Protein AF-A0A4Q0S2A9-F1 (afdb_monomer_lite)

pLDDT: mean 92.29, std 6.64, range [46.97, 97.06]

Sequence (165 aa):
MLNERKAEAQSSLDKARAAQQRFFLESDVRNDDAITTLENAVDAATLRLSSLSDACAALAAQIVDAEQKLGTETEREEREAAAEEIMAMADALQEGLESVLRGLRSLVETLVPIEDLSLETFNFGNFLRKTAREIELAGGITPSLLRGLAGAVERGEAKIPRRPA

Structure (mmCIF, N/CA/C/O backbone):
data_AF-A0A4Q0S2A9-F1
#
_entry.id   AF-A0A4Q0S2A9-F1
#
loop_
_atom_site.group_PDB
_atom_site.id
_atom_site.type_symbol
_atom_site.label_atom_id
_atom_site.label_alt_id
_atom_site.label_comp_id
_atom_site.label_asym_id
_atom_site.label_entity_id
_atom_site.label_seq_id
_atom_site.pdbx_PDB_ins_code
_atom_site.Cartn_x
_atom_site.Cartn_y
_atom_site.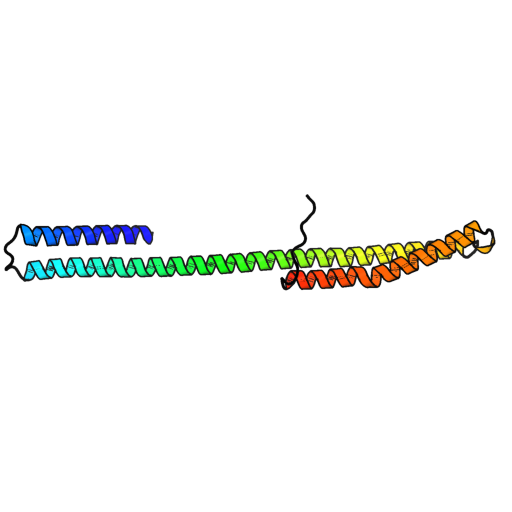Cartn_z
_atom_site.occupancy
_atom_site.B_iso_or_equiv
_atom_site.auth_seq_id
_atom_site.auth_comp_id
_atom_site.auth_asym_id
_atom_site.auth_atom_id
_atom_site.pdbx_PDB_model_num
ATOM 1 N N . MET A 1 1 ? 23.903 10.690 -23.156 1.00 76.44 1 MET A N 1
ATOM 2 C CA . MET A 1 1 ? 25.006 9.785 -23.567 1.00 76.44 1 MET A CA 1
ATOM 3 C C . MET A 1 1 ? 24.617 8.701 -24.581 1.00 76.44 1 MET A C 1
ATOM 5 O O . MET A 1 1 ? 25.119 8.768 -25.693 1.00 76.44 1 MET A O 1
ATOM 9 N N . LEU A 1 2 ? 23.772 7.695 -24.288 1.00 86.56 2 LEU A N 1
ATOM 10 C CA . LEU A 1 2 ? 23.508 6.607 -25.264 1.00 86.56 2 LEU A CA 1
ATOM 11 C C . LEU A 1 2 ? 22.703 7.077 -26.498 1.00 86.56 2 LEU A C 1
ATOM 13 O O . LEU A 1 2 ? 23.078 6.783 -27.629 1.00 86.56 2 LEU A O 1
ATOM 17 N N . ASN A 1 3 ? 21.661 7.891 -26.287 1.00 86.25 3 ASN A N 1
ATOM 18 C CA . ASN A 1 3 ? 20.879 8.502 -27.374 1.00 86.25 3 ASN A CA 1
ATOM 19 C C . ASN A 1 3 ? 21.699 9.492 -28.218 1.00 86.25 3 ASN A C 1
ATOM 21 O O . ASN A 1 3 ? 21.536 9.541 -29.432 1.00 86.25 3 ASN A O 1
ATOM 25 N N . GLU A 1 4 ? 22.617 10.234 -27.593 1.00 89.25 4 GLU A N 1
ATOM 26 C CA . GLU A 1 4 ? 23.567 11.108 -28.301 1.00 89.25 4 GLU A CA 1
ATOM 27 C C . GLU A 1 4 ? 24.485 10.277 -29.204 1.00 89.25 4 GLU A C 1
ATOM 29 O O . GLU A 1 4 ? 24.602 10.564 -30.390 1.00 89.25 4 GLU A O 1
ATOM 34 N N . ARG A 1 5 ? 25.035 9.165 -28.695 1.00 88.88 5 ARG A N 1
ATOM 35 C CA . ARG A 1 5 ? 25.845 8.230 -29.493 1.00 88.88 5 ARG A CA 1
ATOM 36 C C . ARG A 1 5 ? 25.064 7.592 -30.641 1.00 88.88 5 ARG A C 1
ATOM 38 O O . ARG A 1 5 ? 25.634 7.365 -31.706 1.00 88.88 5 ARG A O 1
ATOM 45 N N . LYS A 1 6 ? 23.773 7.299 -30.451 1.00 90.06 6 LYS A N 1
ATOM 46 C CA . LYS A 1 6 ? 22.886 6.823 -31.524 1.00 90.06 6 LYS A CA 1
ATOM 47 C C . LYS A 1 6 ? 22.685 7.898 -32.598 1.00 90.06 6 LYS A C 1
ATOM 49 O O . LYS A 1 6 ? 22.774 7.587 -33.782 1.00 90.06 6 LYS A O 1
ATOM 54 N N . ALA A 1 7 ? 22.469 9.152 -32.200 1.00 90.88 7 ALA A N 1
ATOM 55 C CA . ALA A 1 7 ? 22.347 10.276 -33.129 1.00 90.88 7 ALA A CA 1
ATOM 56 C C . ALA A 1 7 ? 23.651 10.522 -33.912 1.00 90.88 7 ALA A C 1
ATOM 58 O O . ALA A 1 7 ? 23.622 10.733 -35.123 1.00 90.88 7 ALA A O 1
ATOM 59 N N . GLU A 1 8 ? 24.804 10.410 -33.249 1.00 91.56 8 GLU A N 1
ATOM 60 C CA . GLU A 1 8 ? 26.118 10.459 -33.898 1.00 91.56 8 GLU A CA 1
ATOM 61 C C . GLU A 1 8 ? 26.306 9.310 -34.899 1.00 91.56 8 GLU A C 1
ATOM 63 O O . GLU A 1 8 ? 26.758 9.545 -36.017 1.00 91.56 8 GLU A O 1
ATOM 68 N N . ALA A 1 9 ? 25.916 8.081 -34.542 1.00 90.56 9 ALA A N 1
ATOM 69 C CA . ALA A 1 9 ? 25.998 6.929 -35.442 1.00 90.56 9 ALA A CA 1
ATOM 70 C C . ALA A 1 9 ? 25.086 7.074 -36.671 1.00 90.56 9 ALA A C 1
ATOM 72 O O . ALA A 1 9 ? 25.499 6.717 -37.774 1.00 90.56 9 ALA A O 1
ATOM 73 N N . GLN A 1 10 ? 23.892 7.653 -36.505 1.00 92.75 10 GLN A N 1
ATOM 74 C CA . GLN A 1 10 ? 23.011 7.998 -37.624 1.00 92.75 10 GLN A CA 1
ATOM 75 C C . GLN A 1 10 ? 23.685 9.018 -38.550 1.00 92.75 10 GLN A C 1
ATOM 77 O O . GLN A 1 10 ? 23.773 8.791 -39.753 1.00 92.75 10 GLN A O 1
ATOM 82 N N . SER A 1 11 ? 24.255 10.086 -37.982 1.00 93.25 11 SER A N 1
ATOM 83 C CA . SER A 1 11 ? 25.005 11.094 -38.743 1.00 93.25 11 SER A CA 1
ATOM 84 C C . SER A 1 11 ? 26.190 10.485 -39.509 1.00 93.25 11 SER A C 1
ATOM 86 O O . SER A 1 11 ? 26.453 10.858 -40.653 1.00 93.25 11 SER A O 1
ATOM 88 N N . SER A 1 12 ? 26.907 9.529 -38.910 1.00 92.00 12 SER A N 1
ATOM 89 C CA . SER A 1 12 ? 27.990 8.792 -39.573 1.00 92.00 12 SER A CA 1
ATOM 90 C C . SER A 1 12 ? 27.497 7.917 -40.728 1.00 92.00 12 SER A C 1
ATOM 92 O O . SER A 1 12 ? 28.145 7.896 -41.774 1.00 92.00 12 SER A O 1
ATOM 94 N N . LEU A 1 13 ? 26.358 7.234 -40.574 1.00 93.38 13 LEU A N 1
ATOM 95 C CA . LEU A 1 13 ? 25.753 6.439 -41.645 1.00 93.38 13 LEU A CA 1
ATOM 96 C C . LEU A 1 13 ? 25.294 7.320 -42.812 1.00 93.38 13 LEU A C 1
ATOM 98 O O . LEU A 1 13 ? 25.560 6.992 -43.968 1.00 93.38 13 LEU A O 1
ATOM 102 N N . ASP A 1 14 ? 24.666 8.459 -42.519 1.00 94.88 14 ASP A N 1
ATOM 103 C CA . ASP A 1 14 ? 24.211 9.407 -43.540 1.00 94.88 14 ASP A CA 1
ATOM 104 C C . ASP A 1 14 ? 25.395 9.952 -44.353 1.00 94.88 14 ASP A C 1
ATOM 106 O O . ASP A 1 14 ? 25.337 10.015 -45.582 1.00 94.88 14 ASP A O 1
ATOM 110 N N . LYS A 1 15 ? 26.515 10.263 -43.685 1.00 93.56 15 LYS A N 1
ATOM 111 C CA . LYS A 1 15 ? 27.765 10.676 -44.346 1.00 93.56 15 LYS A CA 1
ATOM 112 C C . LYS A 1 15 ? 28.365 9.567 -45.212 1.00 93.56 15 LYS A C 1
ATOM 114 O O . LYS A 1 15 ? 28.787 9.853 -46.331 1.00 93.56 15 LYS A O 1
ATOM 119 N N . ALA A 1 16 ? 28.397 8.325 -44.725 1.00 91.50 16 ALA A N 1
ATOM 120 C CA . ALA A 1 16 ? 28.917 7.184 -45.484 1.00 91.50 16 ALA A CA 1
ATOM 121 C C . ALA A 1 16 ? 28.085 6.925 -46.752 1.00 91.50 16 ALA A C 1
ATOM 123 O O . ALA A 1 16 ? 28.641 6.765 -47.838 1.00 91.50 16 ALA A O 1
ATOM 124 N N . ARG A 1 17 ? 26.751 6.989 -46.641 1.00 92.31 17 ARG A N 1
ATOM 125 C CA . ARG A 1 17 ? 25.830 6.868 -47.782 1.00 92.31 17 ARG A CA 1
ATOM 126 C C . ARG A 1 17 ? 25.987 8.009 -48.782 1.00 92.31 17 ARG A C 1
ATOM 128 O O . ARG A 1 17 ? 26.031 7.755 -49.981 1.00 92.31 17 ARG A O 1
ATOM 135 N N . ALA A 1 18 ? 26.115 9.249 -48.310 1.00 92.50 18 ALA A N 1
ATOM 136 C CA . ALA A 1 18 ? 26.342 10.398 -49.184 1.00 92.50 18 ALA A CA 1
ATOM 137 C C . ALA A 1 18 ? 27.675 10.285 -49.949 1.00 92.50 18 ALA A C 1
ATOM 139 O O . ALA A 1 18 ? 27.723 10.571 -51.144 1.00 92.50 18 ALA A O 1
ATOM 140 N N . ALA A 1 19 ? 28.744 9.824 -49.289 1.00 89.88 19 ALA A N 1
ATOM 141 C CA . ALA A 1 19 ? 30.037 9.579 -49.930 1.00 89.88 19 ALA A CA 1
ATOM 142 C C . ALA A 1 19 ? 29.952 8.470 -50.992 1.00 89.88 19 ALA A C 1
ATOM 144 O O . ALA A 1 19 ? 30.469 8.637 -52.095 1.00 89.88 19 ALA A O 1
ATOM 145 N N . GLN A 1 20 ? 29.243 7.379 -50.688 1.00 89.19 20 GLN A N 1
ATOM 146 C CA . GLN A 1 20 ? 29.011 6.279 -51.622 1.00 89.19 20 GLN A CA 1
ATOM 147 C C . GLN A 1 20 ? 28.204 6.724 -52.854 1.00 89.19 20 GLN A C 1
ATOM 149 O O . GLN A 1 20 ? 28.606 6.465 -53.986 1.00 89.19 20 GLN A O 1
ATOM 154 N N . GLN A 1 21 ? 27.099 7.449 -52.656 1.00 89.88 21 GLN A N 1
ATOM 155 C CA . GLN A 1 21 ? 26.279 7.986 -53.749 1.00 89.88 21 GLN A CA 1
ATOM 156 C C . GLN A 1 21 ? 27.074 8.931 -54.647 1.00 89.88 21 GLN A C 1
ATOM 158 O O . GLN A 1 21 ? 26.999 8.839 -55.870 1.00 89.88 21 GLN A O 1
ATOM 163 N N . ARG A 1 22 ? 27.862 9.821 -54.040 1.00 89.62 22 ARG A N 1
ATOM 164 C CA . ARG A 1 22 ? 28.712 10.753 -54.776 1.00 89.62 22 ARG A CA 1
ATOM 165 C C . ARG A 1 22 ? 29.749 10.021 -55.626 1.00 89.62 22 ARG A C 1
ATOM 167 O O . ARG A 1 22 ? 29.929 10.372 -56.787 1.00 89.62 22 ARG A O 1
ATOM 174 N N . PHE A 1 23 ? 30.379 8.978 -55.084 1.00 87.94 23 PHE A N 1
ATOM 175 C CA . PHE A 1 23 ? 31.329 8.151 -55.826 1.00 87.94 23 PHE A CA 1
ATOM 176 C C . PHE A 1 23 ? 30.683 7.501 -57.060 1.00 87.94 23 PHE A C 1
ATOM 178 O O . PHE A 1 23 ? 31.229 7.612 -58.154 1.00 87.94 23 PHE A O 1
ATOM 185 N N . PHE A 1 24 ? 29.486 6.921 -56.921 1.00 84.75 24 PHE A N 1
ATOM 186 C CA . PHE A 1 24 ? 28.765 6.314 -58.046 1.00 84.75 24 PHE A CA 1
ATOM 187 C C . PHE A 1 24 ? 28.299 7.312 -59.121 1.00 84.75 24 PHE A C 1
ATOM 189 O O . PHE A 1 24 ? 28.086 6.910 -60.262 1.00 84.75 24 PHE A O 1
ATOM 196 N N . LEU A 1 25 ? 28.131 8.594 -58.779 1.00 86.38 25 LEU A N 1
ATOM 197 C CA . LEU A 1 25 ? 27.734 9.646 -59.725 1.00 86.38 25 LEU A CA 1
ATOM 198 C C . LEU A 1 25 ? 28.926 10.322 -60.421 1.00 86.38 25 LEU A C 1
ATOM 200 O O . LEU A 1 25 ? 28.786 10.773 -61.555 1.00 86.38 25 LEU A O 1
ATOM 204 N N . GLU A 1 26 ? 30.070 10.436 -59.741 1.00 84.50 26 GLU A N 1
ATOM 205 C CA . GLU A 1 26 ? 31.196 11.281 -60.173 1.00 84.50 26 GLU A CA 1
ATOM 206 C C . GLU A 1 26 ? 32.440 10.492 -60.636 1.00 84.50 26 GLU A C 1
ATOM 208 O O . GLU A 1 26 ? 33.335 11.094 -61.228 1.00 84.50 26 GLU A O 1
ATOM 213 N N . SER A 1 27 ? 32.540 9.181 -60.370 1.00 77.88 27 SER A N 1
ATOM 214 C CA . SER A 1 27 ? 33.776 8.389 -60.566 1.00 77.88 27 SER A CA 1
ATOM 215 C C . SER A 1 27 ? 33.637 7.225 -61.560 1.00 77.88 27 SER A C 1
ATOM 217 O O . SER A 1 27 ? 32.536 6.813 -61.918 1.00 77.88 27 SER A O 1
ATOM 219 N N . ASP A 1 28 ? 34.777 6.674 -62.005 1.00 72.62 28 ASP A N 1
ATOM 220 C CA . ASP A 1 28 ? 34.815 5.461 -62.833 1.00 72.62 28 ASP A CA 1
ATOM 221 C C . ASP A 1 28 ? 34.373 4.244 -62.006 1.00 72.62 28 ASP A C 1
ATOM 223 O O . ASP A 1 28 ? 35.048 3.819 -61.065 1.00 72.62 28 ASP A O 1
ATOM 227 N N . VAL A 1 29 ? 33.227 3.680 -62.382 1.00 68.88 29 VAL A N 1
ATOM 228 C CA . VAL A 1 29 ? 32.534 2.575 -61.699 1.00 68.88 29 VAL A CA 1
ATOM 229 C C . VAL A 1 29 ? 33.307 1.247 -61.763 1.00 68.88 29 VAL A C 1
ATOM 231 O O . VAL A 1 29 ? 32.833 0.235 -61.265 1.00 68.88 29 VAL A O 1
ATOM 234 N N . ARG A 1 30 ? 34.487 1.226 -62.393 1.00 75.38 30 ARG A N 1
ATOM 235 C CA . ARG A 1 30 ? 35.366 0.051 -62.513 1.00 75.38 30 ARG A CA 1
ATOM 236 C C . ARG A 1 30 ? 36.436 -0.043 -61.419 1.00 75.38 30 ARG A C 1
ATOM 238 O O . ARG A 1 30 ? 37.291 -0.921 -61.489 1.00 75.38 30 ARG A O 1
ATOM 245 N N . ASN A 1 31 ? 36.446 0.876 -60.451 1.00 82.75 31 ASN A N 1
ATOM 246 C CA . ASN A 1 31 ? 37.379 0.836 -59.324 1.00 82.75 31 ASN A CA 1
ATOM 247 C C . ASN A 1 31 ? 36.794 0.032 -58.149 1.00 82.75 31 ASN A C 1
ATOM 249 O O . ASN A 1 31 ? 36.260 0.598 -57.192 1.00 82.75 31 ASN A O 1
ATOM 253 N N . ASP A 1 32 ? 36.916 -1.292 -58.244 1.00 84.00 32 ASP A N 1
ATOM 254 C CA . ASP A 1 32 ? 36.360 -2.254 -57.284 1.00 84.00 32 ASP A CA 1
ATOM 255 C C . ASP A 1 32 ? 36.899 -2.066 -55.850 1.00 84.00 32 ASP A C 1
ATOM 257 O O . ASP A 1 32 ? 36.159 -2.248 -54.879 1.00 84.00 32 ASP A O 1
ATOM 261 N N . ASP A 1 33 ? 38.150 -1.620 -55.688 1.00 87.75 33 ASP A N 1
ATOM 262 C CA . ASP A 1 33 ? 38.754 -1.361 -54.370 1.00 87.75 33 ASP A CA 1
ATOM 263 C C . ASP A 1 33 ? 38.076 -0.181 -53.651 1.00 87.75 33 ASP A C 1
ATOM 265 O O . ASP A 1 33 ? 37.812 -0.221 -52.440 1.00 87.75 33 ASP A O 1
ATOM 269 N N . ALA A 1 34 ? 37.759 0.882 -54.397 1.00 85.56 34 ALA A N 1
ATOM 270 C CA . ALA A 1 34 ? 37.064 2.051 -53.863 1.00 85.56 34 ALA A CA 1
ATOM 271 C C . ALA A 1 34 ? 35.598 1.734 -53.527 1.00 85.56 34 ALA A C 1
ATOM 273 O O . ALA A 1 34 ? 35.102 2.184 -52.490 1.00 85.56 34 ALA A O 1
ATOM 274 N N . ILE A 1 35 ? 34.937 0.912 -54.351 1.00 86.56 35 ILE A N 1
ATOM 275 C CA . ILE A 1 35 ? 33.579 0.409 -54.092 1.00 86.56 35 ILE A CA 1
ATOM 276 C C . ILE A 1 35 ? 33.562 -0.396 -52.790 1.00 86.56 35 ILE A C 1
ATOM 278 O O . ILE A 1 35 ? 32.828 -0.047 -51.866 1.00 86.56 35 ILE A O 1
ATOM 282 N N . THR A 1 36 ? 34.455 -1.381 -52.669 1.00 90.75 36 THR A N 1
ATOM 283 C CA . THR A 1 36 ? 34.576 -2.240 -51.481 1.00 90.75 36 THR A CA 1
ATOM 284 C C . THR A 1 36 ? 34.834 -1.422 -50.210 1.00 90.75 36 THR A C 1
ATOM 286 O O . THR A 1 36 ? 34.265 -1.685 -49.151 1.00 90.75 36 THR A O 1
ATOM 289 N N . THR A 1 37 ? 35.674 -0.385 -50.289 1.00 90.81 37 THR A N 1
ATOM 290 C CA . THR A 1 37 ? 35.957 0.501 -49.146 1.00 90.81 37 THR A CA 1
ATOM 291 C C . THR A 1 37 ? 34.716 1.277 -48.693 1.00 90.81 37 THR A C 1
ATOM 293 O O . THR A 1 37 ? 34.466 1.395 -47.490 1.00 90.81 37 THR A O 1
ATOM 296 N N . LEU A 1 38 ? 33.927 1.801 -49.634 1.00 89.69 38 LEU A N 1
ATOM 297 C CA . LEU A 1 38 ? 32.706 2.551 -49.332 1.00 89.69 38 LEU A CA 1
ATOM 298 C C . LEU A 1 38 ? 31.599 1.642 -48.787 1.00 89.69 38 LEU A C 1
ATOM 300 O O . LEU A 1 38 ? 30.921 2.025 -47.834 1.00 89.69 38 LEU A O 1
ATOM 304 N N . GLU A 1 39 ? 31.455 0.437 -49.338 1.00 91.31 39 GLU A N 1
ATOM 305 C CA . GLU A 1 39 ? 30.529 -0.587 -48.838 1.00 91.31 39 GLU A CA 1
ATOM 306 C C . GLU A 1 39 ? 30.866 -0.979 -47.396 1.00 91.31 39 GLU A C 1
ATOM 308 O O . GLU A 1 39 ? 30.017 -0.849 -46.515 1.00 91.31 39 GLU A O 1
ATOM 313 N N . ASN A 1 40 ? 32.133 -1.295 -47.109 1.00 93.00 40 ASN A N 1
ATOM 314 C CA . ASN A 1 40 ? 32.589 -1.596 -45.749 1.00 93.00 40 ASN A CA 1
ATOM 315 C C . ASN A 1 40 ? 32.323 -0.444 -44.762 1.00 93.00 40 ASN A C 1
ATOM 317 O O . ASN A 1 40 ? 31.988 -0.681 -43.599 1.00 93.00 40 ASN A O 1
ATOM 321 N N . ALA A 1 41 ? 32.466 0.813 -45.197 1.00 91.31 41 ALA A N 1
ATOM 322 C CA . ALA A 1 41 ? 32.179 1.977 -44.358 1.00 91.31 41 ALA A CA 1
ATOM 323 C C . ALA A 1 41 ? 30.678 2.113 -44.043 1.00 91.31 41 ALA A C 1
ATOM 325 O O . ALA A 1 41 ? 30.312 2.424 -42.904 1.00 91.31 41 ALA A O 1
ATOM 326 N N . VAL A 1 42 ? 29.809 1.863 -45.029 1.00 93.81 42 VAL A N 1
ATOM 327 C CA . VAL A 1 42 ? 28.351 1.840 -44.843 1.00 93.81 42 VAL A CA 1
ATOM 328 C C . VAL A 1 42 ? 27.941 0.682 -43.934 1.00 93.81 42 VAL A C 1
ATOM 330 O O . VAL A 1 42 ? 27.141 0.894 -43.020 1.00 93.81 42 VAL A O 1
ATOM 333 N N . ASP A 1 43 ? 28.518 -0.504 -44.112 1.00 95.25 43 ASP A N 1
ATOM 334 C CA . ASP A 1 43 ? 28.227 -1.684 -43.295 1.00 95.25 43 ASP A CA 1
ATOM 335 C C . ASP A 1 43 ? 28.661 -1.486 -41.841 1.00 95.25 43 ASP A C 1
ATOM 337 O O . ASP A 1 43 ? 27.879 -1.716 -40.915 1.00 95.25 43 ASP A O 1
ATOM 341 N N . ALA A 1 44 ? 29.868 -0.959 -41.617 1.00 93.31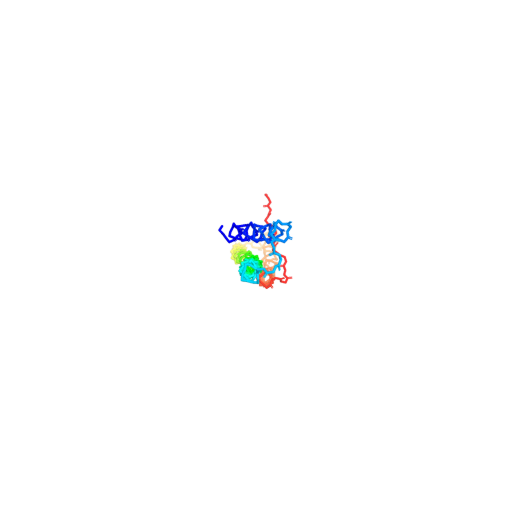 44 ALA A N 1
ATOM 342 C CA . ALA A 1 44 ? 30.359 -0.642 -40.279 1.00 93.31 44 ALA A CA 1
ATOM 343 C C . ALA A 1 44 ? 29.484 0.414 -39.577 1.00 93.31 44 ALA A C 1
ATOM 345 O O . ALA A 1 44 ? 29.164 0.274 -38.391 1.00 93.31 44 ALA A O 1
ATOM 346 N N . ALA A 1 45 ? 29.061 1.462 -40.296 1.00 92.12 45 ALA A N 1
ATOM 347 C CA . ALA A 1 45 ? 28.164 2.482 -39.755 1.00 92.12 45 ALA A CA 1
ATOM 348 C C . ALA A 1 45 ? 26.758 1.923 -39.469 1.00 92.12 45 ALA A C 1
ATOM 350 O O . ALA A 1 45 ? 26.169 2.243 -38.434 1.00 92.12 45 ALA A O 1
ATOM 351 N N . THR A 1 46 ? 26.250 1.043 -40.336 1.00 95.12 46 THR A N 1
ATOM 352 C CA . THR A 1 46 ? 24.956 0.363 -40.171 1.00 95.12 46 THR A CA 1
ATOM 353 C C . THR A 1 46 ? 24.968 -0.543 -38.944 1.00 95.12 46 THR A C 1
ATOM 355 O O . THR A 1 46 ? 24.081 -0.441 -38.096 1.00 95.12 46 THR A O 1
ATOM 358 N N . LEU A 1 47 ? 26.002 -1.372 -38.788 1.00 95.00 47 LEU A N 1
ATOM 359 C CA . LEU A 1 47 ? 26.165 -2.256 -37.634 1.00 95.00 47 LEU A CA 1
ATOM 360 C C . LEU A 1 47 ? 26.261 -1.464 -36.322 1.00 95.00 47 LEU A C 1
ATOM 362 O O . LEU A 1 47 ? 25.632 -1.811 -35.317 1.00 95.00 47 LEU A O 1
ATOM 366 N N . ARG A 1 48 ? 27.015 -0.360 -36.326 1.00 92.94 48 ARG A N 1
ATOM 367 C CA . ARG A 1 48 ? 27.128 0.534 -35.167 1.00 92.94 48 ARG A CA 1
ATOM 368 C C . ARG A 1 48 ? 25.791 1.182 -34.803 1.00 92.94 48 ARG A C 1
ATOM 370 O O . ARG A 1 48 ? 25.456 1.255 -33.624 1.00 92.94 48 ARG A O 1
ATOM 377 N N . LEU A 1 49 ? 25.022 1.647 -35.785 1.00 93.94 49 LEU A N 1
ATOM 378 C CA . LEU A 1 49 ? 23.698 2.217 -35.535 1.00 93.94 49 LEU A CA 1
ATOM 379 C C . LEU A 1 49 ? 22.708 1.159 -35.023 1.00 93.94 49 LEU A C 1
ATOM 381 O O . LEU A 1 49 ? 21.943 1.451 -34.102 1.00 93.94 49 LEU A O 1
ATOM 385 N N . SER A 1 50 ? 22.733 -0.051 -35.591 1.00 94.94 50 SER A N 1
ATOM 386 C CA . SER A 1 50 ? 21.883 -1.170 -35.165 1.00 94.94 50 SER A CA 1
ATOM 387 C C . SER A 1 50 ? 22.165 -1.538 -33.714 1.00 94.94 50 SER A C 1
ATOM 389 O O . SER A 1 50 ? 21.274 -1.447 -32.879 1.00 94.94 50 SER A O 1
ATOM 391 N N . SER A 1 51 ? 23.426 -1.826 -33.380 1.00 94.31 51 SER A N 1
ATOM 392 C CA . SER A 1 51 ? 23.825 -2.193 -32.014 1.00 94.31 51 SER A CA 1
ATOM 393 C C . SER A 1 51 ? 23.478 -1.123 -30.972 1.00 94.31 51 SER A C 1
ATOM 395 O O . SER A 1 51 ? 23.010 -1.447 -29.881 1.00 94.31 51 SER A O 1
ATOM 397 N N . LEU A 1 52 ? 23.649 0.164 -31.297 1.00 95.06 52 LEU A N 1
ATOM 398 C CA . LEU A 1 52 ? 23.233 1.255 -30.410 1.00 95.06 52 LEU A CA 1
ATOM 399 C C . LEU A 1 52 ? 21.710 1.367 -30.297 1.00 95.06 52 LEU A C 1
ATOM 401 O O . LEU A 1 52 ? 21.202 1.702 -29.229 1.00 95.06 52 LEU A O 1
ATOM 405 N N . SER A 1 53 ? 20.976 1.084 -31.372 1.00 93.44 53 SER A N 1
ATOM 406 C CA . SER A 1 53 ? 19.512 1.060 -31.347 1.00 93.44 53 SER A CA 1
ATOM 407 C C . SER A 1 53 ? 18.983 -0.073 -30.474 1.00 93.44 53 SER A C 1
ATOM 409 O O . SER A 1 53 ? 18.092 0.180 -29.664 1.00 93.44 53 SER A O 1
ATOM 411 N N . ASP A 1 54 ? 19.577 -1.260 -30.570 1.00 94.75 54 ASP A N 1
ATOM 412 C CA . ASP A 1 54 ? 19.243 -2.416 -29.736 1.00 94.75 54 ASP A CA 1
ATOM 413 C C . ASP A 1 54 ? 19.549 -2.131 -28.261 1.00 94.75 54 ASP A C 1
ATOM 415 O O . ASP A 1 54 ? 18.717 -2.374 -27.388 1.00 94.75 54 ASP A O 1
ATOM 419 N N . ALA A 1 55 ? 20.703 -1.518 -27.973 1.00 94.44 55 ALA A N 1
ATOM 420 C CA . ALA A 1 55 ? 21.067 -1.105 -26.620 1.00 94.44 55 ALA A CA 1
ATOM 421 C C . ALA A 1 55 ? 20.095 -0.055 -26.045 1.00 94.44 55 ALA A C 1
ATOM 423 O O . ALA A 1 55 ? 19.696 -0.157 -24.885 1.00 94.44 55 ALA A O 1
ATOM 424 N N . CYS A 1 56 ? 19.677 0.933 -26.846 1.00 94.12 56 CYS A N 1
ATOM 425 C CA . CYS A 1 56 ? 18.651 1.902 -26.447 1.00 94.12 56 CYS A CA 1
ATOM 426 C C . CYS A 1 56 ? 17.308 1.219 -26.148 1.00 94.12 56 CYS A C 1
ATOM 428 O O . CYS A 1 56 ? 16.660 1.572 -25.165 1.00 94.12 56 CYS A O 1
ATOM 430 N N . ALA A 1 57 ? 16.890 0.254 -26.973 1.00 94.38 57 ALA A N 1
ATOM 431 C CA . ALA A 1 57 ? 15.641 -0.478 -26.772 1.00 94.38 57 ALA A CA 1
ATOM 432 C C . ALA A 1 57 ? 15.683 -1.339 -25.500 1.00 94.38 57 ALA A C 1
ATOM 434 O O . ALA A 1 57 ? 14.743 -1.311 -24.707 1.00 94.38 57 ALA A O 1
ATOM 435 N N . ALA A 1 58 ? 16.795 -2.041 -25.263 1.00 95.12 58 ALA A N 1
ATOM 436 C CA . ALA A 1 58 ? 17.002 -2.820 -24.047 1.00 95.12 58 ALA A CA 1
ATOM 437 C C . ALA A 1 58 ? 16.978 -1.936 -22.790 1.00 95.12 58 ALA A C 1
ATOM 439 O O . ALA A 1 58 ? 16.333 -2.290 -21.804 1.00 95.12 58 ALA A O 1
ATOM 440 N N . LEU A 1 59 ? 17.623 -0.764 -22.833 1.00 95.19 59 LEU A N 1
ATOM 441 C CA . LEU A 1 59 ? 17.601 0.183 -21.718 1.00 95.19 59 LEU A CA 1
ATOM 442 C C . LEU A 1 59 ? 16.191 0.730 -21.462 1.00 95.19 59 LEU A C 1
ATOM 444 O O . LEU A 1 59 ? 15.773 0.807 -20.314 1.00 95.19 59 LEU A O 1
ATOM 448 N N . ALA A 1 60 ? 15.445 1.079 -22.513 1.00 94.31 60 ALA A N 1
ATOM 449 C CA . ALA A 1 60 ? 14.065 1.536 -22.368 1.00 94.31 60 ALA A CA 1
ATOM 450 C C . ALA A 1 60 ? 13.177 0.461 -21.720 1.00 94.31 60 ALA A C 1
ATOM 452 O O . ALA A 1 60 ? 12.401 0.771 -20.822 1.00 94.31 60 ALA A O 1
ATOM 453 N N . ALA A 1 61 ? 13.338 -0.807 -22.113 1.00 94.62 61 ALA A N 1
ATOM 454 C CA . ALA A 1 61 ? 12.626 -1.920 -21.489 1.00 94.62 61 ALA A CA 1
ATOM 455 C C . ALA A 1 61 ? 12.993 -2.090 -20.003 1.00 94.62 61 ALA A C 1
ATOM 457 O O . ALA A 1 61 ? 12.111 -2.302 -19.177 1.00 94.62 61 ALA A O 1
ATOM 458 N N . GLN A 1 62 ? 14.276 -1.948 -19.651 1.00 95.81 62 GLN A N 1
ATOM 459 C CA . GLN A 1 62 ? 14.727 -1.987 -18.254 1.00 95.81 62 GLN A CA 1
ATOM 460 C C . GLN A 1 62 ? 14.168 -0.828 -17.424 1.00 95.81 62 GLN A C 1
ATOM 462 O O . GLN A 1 62 ? 13.828 -1.034 -16.263 1.00 95.81 62 GLN A O 1
ATOM 467 N N . ILE A 1 63 ? 14.061 0.372 -18.003 1.00 95.81 63 ILE A N 1
ATOM 468 C CA . ILE A 1 63 ? 13.457 1.529 -17.331 1.00 95.81 63 ILE A CA 1
ATOM 469 C C . ILE A 1 63 ? 11.986 1.247 -17.031 1.00 95.81 63 ILE A C 1
ATOM 471 O O . ILE A 1 63 ? 11.578 1.398 -15.888 1.00 95.81 63 ILE A O 1
ATOM 475 N N . VAL A 1 64 ? 11.218 0.767 -18.013 1.00 95.94 64 VAL A N 1
ATOM 476 C CA . VAL A 1 64 ? 9.795 0.443 -17.818 1.00 95.94 64 VAL A CA 1
ATOM 477 C C . VAL A 1 64 ? 9.605 -0.635 -16.745 1.00 95.94 64 VAL A C 1
ATOM 479 O O . VAL A 1 64 ? 8.749 -0.492 -15.877 1.00 95.94 64 VAL A O 1
ATOM 482 N N . ASP A 1 65 ? 10.422 -1.692 -16.758 1.00 95.94 65 ASP A N 1
ATOM 483 C CA . ASP A 1 65 ? 10.389 -2.736 -15.724 1.00 95.94 65 ASP A CA 1
ATOM 484 C C . ASP A 1 65 ? 10.739 -2.179 -14.331 1.00 95.94 65 ASP A C 1
ATOM 486 O O . ASP A 1 65 ? 10.076 -2.498 -13.344 1.00 95.94 65 ASP A O 1
ATOM 490 N N . ALA A 1 66 ? 11.746 -1.306 -14.240 1.00 94.50 66 ALA A N 1
ATOM 491 C CA . ALA A 1 66 ? 12.122 -0.659 -12.987 1.00 94.50 66 ALA A CA 1
ATOM 492 C C . ALA A 1 66 ? 11.024 0.282 -12.466 1.00 94.50 66 ALA A C 1
ATOM 494 O O . ALA A 1 66 ? 10.713 0.247 -11.279 1.00 94.50 66 ALA A O 1
ATOM 495 N N . GLU A 1 67 ? 10.407 1.081 -13.336 1.00 95.31 67 GLU A N 1
ATOM 496 C CA . GLU A 1 67 ? 9.281 1.957 -12.995 1.00 95.31 67 GLU A CA 1
ATOM 497 C C . GLU A 1 67 ? 8.074 1.149 -12.506 1.00 95.31 67 GLU A C 1
ATOM 499 O O . GLU A 1 67 ? 7.458 1.505 -11.502 1.00 95.31 67 GLU A O 1
ATOM 504 N N . GLN A 1 68 ? 7.773 0.018 -13.149 1.00 94.56 68 GLN A N 1
ATOM 505 C CA . GLN A 1 68 ? 6.694 -0.871 -12.722 1.00 94.56 68 GLN A CA 1
ATOM 506 C C . GLN A 1 68 ? 6.976 -1.504 -11.350 1.00 94.56 68 GLN A C 1
ATOM 508 O O . GLN A 1 68 ? 6.078 -1.584 -10.505 1.00 94.56 68 GLN A O 1
ATOM 513 N N . LYS A 1 69 ? 8.220 -1.933 -11.106 1.00 93.75 69 LYS A N 1
ATOM 514 C CA . LYS A 1 69 ? 8.650 -2.457 -9.800 1.00 93.75 69 LYS A CA 1
ATOM 515 C C . LYS A 1 69 ? 8.569 -1.394 -8.712 1.00 93.75 69 LYS A C 1
ATOM 517 O O . LYS A 1 69 ? 8.051 -1.686 -7.641 1.00 93.75 69 LYS A O 1
ATOM 522 N N . LEU A 1 70 ? 9.025 -0.175 -9.000 1.00 95.19 70 LEU A N 1
ATOM 523 C CA . LEU A 1 70 ? 8.922 0.954 -8.076 1.00 95.19 70 LEU A CA 1
ATOM 524 C C . LEU A 1 70 ? 7.463 1.264 -7.742 1.00 95.19 70 LEU A C 1
ATOM 526 O O . LEU A 1 70 ? 7.137 1.357 -6.568 1.00 95.19 70 LEU A O 1
ATOM 530 N N . GLY A 1 71 ? 6.578 1.341 -8.740 1.00 92.38 71 GLY A N 1
ATOM 531 C CA . GLY A 1 71 ? 5.150 1.569 -8.498 1.00 92.38 71 GLY A CA 1
ATOM 532 C C . GLY A 1 71 ? 4.519 0.485 -7.620 1.00 92.38 71 GLY A C 1
ATOM 533 O O . GLY A 1 71 ? 3.803 0.796 -6.674 1.00 92.38 71 GLY A O 1
ATOM 534 N N . THR A 1 72 ? 4.852 -0.784 -7.878 1.00 92.75 72 THR A N 1
ATOM 535 C CA . THR A 1 72 ? 4.366 -1.917 -7.069 1.00 92.75 72 THR A CA 1
ATOM 536 C C . THR A 1 72 ? 4.856 -1.834 -5.622 1.00 92.75 72 THR A C 1
ATOM 538 O O . THR A 1 72 ? 4.100 -2.125 -4.697 1.00 92.75 72 THR A O 1
ATOM 541 N N . GLU A 1 73 ? 6.115 -1.443 -5.422 1.00 93.25 73 GLU A N 1
ATOM 542 C CA . GLU A 1 73 ? 6.703 -1.309 -4.090 1.00 93.25 73 GLU A CA 1
ATOM 543 C C . GLU A 1 73 ? 6.109 -0.122 -3.329 1.00 93.25 73 GLU A C 1
ATOM 545 O O . GLU A 1 73 ? 5.724 -0.279 -2.176 1.00 93.25 73 GLU A O 1
ATOM 550 N N . THR A 1 74 ? 5.924 1.026 -3.983 1.00 93.56 74 THR A N 1
ATOM 551 C CA . THR A 1 74 ? 5.252 2.183 -3.378 1.00 93.56 74 THR A CA 1
ATOM 552 C C . THR A 1 74 ? 3.825 1.834 -2.947 1.00 93.56 74 THR A C 1
ATOM 554 O O . THR A 1 74 ? 3.442 2.114 -1.816 1.00 93.56 74 THR A O 1
ATOM 557 N N . GLU A 1 75 ? 3.048 1.141 -3.785 1.00 92.06 75 GLU A N 1
ATOM 558 C CA . GLU A 1 75 ? 1.706 0.672 -3.403 1.00 92.06 75 GLU A CA 1
ATOM 559 C C . GLU A 1 75 ? 1.731 -0.352 -2.255 1.00 92.06 75 GLU A C 1
ATOM 561 O O . GLU A 1 75 ? 0.767 -0.472 -1.493 1.00 92.06 75 GLU A O 1
ATOM 566 N N . ARG A 1 76 ? 2.800 -1.148 -2.136 1.00 93.50 76 ARG A N 1
ATOM 567 C CA . ARG A 1 76 ? 2.989 -2.085 -1.022 1.00 93.50 76 ARG A CA 1
ATOM 568 C C . ARG A 1 76 ? 3.263 -1.326 0.276 1.00 93.50 76 ARG A C 1
ATOM 570 O O . ARG A 1 76 ? 2.581 -1.586 1.263 1.00 93.50 76 ARG A O 1
ATOM 577 N N . GLU A 1 77 ? 4.196 -0.378 0.254 1.00 94.50 77 GLU A N 1
ATOM 578 C CA . GLU A 1 77 ? 4.549 0.466 1.401 1.00 94.50 77 GLU A CA 1
ATOM 579 C C . GLU A 1 77 ? 3.352 1.298 1.887 1.00 94.50 77 GLU A C 1
ATOM 581 O O . GLU A 1 77 ? 3.082 1.353 3.085 1.00 94.50 77 GLU A O 1
ATOM 586 N N . GLU A 1 78 ? 2.575 1.888 0.972 1.00 93.81 78 GLU A N 1
ATOM 587 C CA . GLU A 1 78 ? 1.364 2.642 1.325 1.00 93.81 78 GLU A CA 1
ATOM 588 C C . GLU A 1 78 ? 0.313 1.764 2.023 1.00 93.81 78 GLU A C 1
ATOM 590 O O . GLU A 1 78 ? -0.333 2.201 2.980 1.00 93.81 78 GLU A O 1
ATOM 595 N N . ARG A 1 79 ? 0.138 0.517 1.566 1.00 94.81 79 ARG A N 1
ATOM 596 C CA . ARG A 1 79 ? -0.781 -0.442 2.198 1.00 94.81 79 ARG A CA 1
ATOM 597 C C . ARG A 1 79 ? -0.293 -0.893 3.566 1.00 94.81 79 ARG A C 1
ATOM 599 O O . ARG A 1 79 ? -1.113 -1.000 4.474 1.00 94.81 79 ARG A O 1
ATOM 606 N N . GLU A 1 80 ? 1.003 -1.146 3.711 1.00 95.69 80 GLU A N 1
ATOM 607 C CA . GLU A 1 80 ? 1.620 -1.531 4.982 1.00 95.69 80 GLU A CA 1
ATOM 608 C C . GLU A 1 80 ? 1.451 -0.417 6.023 1.00 95.69 80 GLU A C 1
ATOM 610 O O . GLU A 1 80 ? 0.871 -0.655 7.081 1.00 95.69 80 GLU A O 1
ATOM 615 N N . ALA A 1 81 ? 1.798 0.825 5.673 1.00 95.25 81 ALA A N 1
ATOM 616 C CA . ALA A 1 81 ? 1.617 1.980 6.554 1.00 95.25 81 ALA A CA 1
ATOM 617 C C . ALA A 1 81 ? 0.143 2.193 6.951 1.00 95.25 81 ALA A C 1
ATOM 619 O O . ALA A 1 81 ? -0.178 2.432 8.117 1.00 95.25 81 ALA A O 1
ATOM 620 N N . ALA A 1 82 ? -0.785 2.060 5.998 1.00 95.25 82 ALA A N 1
ATOM 621 C CA . ALA A 1 82 ? -2.211 2.165 6.291 1.00 95.25 82 ALA A CA 1
ATOM 622 C C . ALA A 1 82 ? -2.705 1.036 7.211 1.00 95.25 82 ALA A C 1
ATOM 624 O O . ALA A 1 82 ? -3.528 1.280 8.095 1.00 95.25 82 ALA A O 1
ATOM 625 N N . ALA A 1 83 ? -2.223 -0.194 7.022 1.00 96.50 83 ALA A N 1
ATOM 626 C CA . ALA A 1 83 ? -2.562 -1.319 7.885 1.00 96.50 83 ALA A CA 1
ATOM 627 C C . ALA A 1 83 ? -2.043 -1.105 9.315 1.00 96.50 83 ALA A C 1
ATOM 629 O O . ALA A 1 83 ? -2.801 -1.306 10.266 1.00 96.50 83 ALA A O 1
ATOM 630 N N . GLU A 1 84 ? -0.805 -0.628 9.473 1.00 96.62 84 GLU A N 1
ATOM 631 C CA . GLU A 1 84 ? -0.228 -0.266 10.773 1.00 96.62 84 GLU A CA 1
ATOM 632 C C . GLU A 1 84 ? -1.061 0.795 11.501 1.00 96.62 84 GLU A C 1
ATOM 634 O O . GLU A 1 84 ? -1.372 0.637 12.683 1.00 96.62 84 GLU A O 1
ATOM 639 N N . GLU A 1 85 ? -1.504 1.839 10.796 1.00 95.69 85 GLU A N 1
ATOM 640 C CA . GLU A 1 85 ? -2.379 2.867 11.370 1.00 95.69 85 GLU A CA 1
ATOM 641 C C . GLU A 1 85 ? -3.715 2.291 11.850 1.00 95.69 85 GLU A C 1
ATOM 643 O O . GLU A 1 85 ? -4.170 2.613 12.950 1.00 95.69 85 GLU A O 1
ATOM 648 N N . ILE A 1 86 ? -4.343 1.416 11.058 1.00 95.88 86 ILE A N 1
ATOM 649 C CA . ILE A 1 86 ? -5.607 0.772 11.438 1.00 95.88 86 ILE A CA 1
ATOM 650 C C . ILE A 1 86 ? -5.406 -0.134 12.661 1.00 95.88 86 ILE A C 1
ATOM 652 O O . ILE A 1 86 ? -6.260 -0.144 13.551 1.00 95.88 86 ILE A O 1
ATOM 656 N N . MET A 1 87 ? -4.290 -0.869 12.738 1.00 96.94 87 MET A N 1
ATOM 657 C CA . MET A 1 87 ? -3.957 -1.679 13.916 1.00 96.94 87 MET A CA 1
ATOM 658 C C . MET A 1 87 ? -3.788 -0.808 15.160 1.00 96.94 87 MET A C 1
ATOM 660 O O . MET A 1 87 ? -4.420 -1.082 16.180 1.00 96.94 87 MET A O 1
ATOM 664 N N . ALA A 1 88 ? -3.029 0.284 15.058 1.00 96.44 88 ALA A N 1
ATOM 665 C CA . ALA A 1 88 ? -2.839 1.217 16.164 1.00 96.44 88 ALA A CA 1
ATOM 666 C C . ALA A 1 88 ? -4.172 1.823 16.640 1.00 96.44 88 ALA A C 1
ATOM 668 O O . ALA A 1 88 ? -4.413 1.937 17.842 1.00 96.44 88 ALA A O 1
ATOM 669 N N . MET A 1 89 ? -5.081 2.159 15.715 1.00 95.06 89 MET A N 1
ATOM 670 C CA . MET A 1 89 ? -6.432 2.617 16.061 1.00 95.06 89 MET A CA 1
ATOM 671 C C . MET A 1 89 ? -7.259 1.530 16.755 1.00 95.06 89 MET A C 1
ATOM 673 O O . MET A 1 89 ? -8.007 1.839 17.683 1.00 95.06 89 MET A O 1
ATOM 677 N N . ALA A 1 90 ? -7.145 0.270 16.326 1.00 96.38 90 ALA A N 1
ATOM 678 C CA . ALA A 1 90 ? -7.845 -0.849 16.951 1.00 96.38 90 ALA A CA 1
ATOM 679 C C . ALA A 1 90 ? -7.381 -1.072 18.397 1.00 96.38 90 ALA A C 1
ATOM 681 O O . ALA A 1 90 ? -8.215 -1.284 19.280 1.00 96.38 90 ALA A O 1
ATOM 682 N N . ASP A 1 91 ? -6.074 -0.981 18.639 1.00 96.56 91 ASP A N 1
ATOM 683 C CA . ASP A 1 91 ? -5.486 -1.133 19.969 1.00 96.56 91 ASP A CA 1
ATOM 684 C C . ASP A 1 91 ? -5.867 0.037 20.881 1.00 96.56 91 ASP A C 1
ATOM 686 O O . ASP A 1 91 ? -6.398 -0.185 21.969 1.00 96.56 91 ASP A O 1
ATOM 690 N N . ALA A 1 92 ? -5.739 1.278 20.399 1.00 96.44 92 ALA A N 1
ATOM 691 C CA . ALA A 1 92 ? -6.158 2.465 21.144 1.00 96.44 92 ALA A CA 1
ATOM 692 C C . ALA A 1 92 ? -7.660 2.446 21.481 1.00 96.44 92 ALA A C 1
ATOM 694 O O . ALA A 1 92 ? -8.067 2.816 22.587 1.00 96.44 92 ALA A O 1
ATOM 695 N N . LEU A 1 93 ? -8.502 1.990 20.546 1.00 95.69 93 LEU A N 1
ATOM 696 C CA . LEU A 1 93 ? -9.931 1.815 20.794 1.00 95.69 93 LEU A CA 1
ATOM 697 C C . LEU A 1 93 ? -10.174 0.762 21.878 1.00 95.69 93 LEU A C 1
ATOM 699 O O . LEU A 1 93 ? -10.988 0.991 22.770 1.00 95.69 93 LEU A O 1
ATOM 703 N N . GLN A 1 94 ? -9.486 -0.377 21.815 1.00 96.00 94 GLN A N 1
ATOM 704 C CA . GLN A 1 94 ? -9.652 -1.439 22.800 1.00 96.00 94 GLN A CA 1
ATOM 705 C C . GLN A 1 94 ? -9.239 -0.984 24.206 1.00 96.00 94 GLN A C 1
ATOM 707 O O . GLN A 1 94 ? -10.019 -1.147 25.145 1.00 96.00 94 GLN A O 1
ATOM 712 N N . GLU A 1 95 ? -8.085 -0.332 24.344 1.00 95.94 95 GLU A N 1
ATOM 713 C CA . GLU A 1 95 ? -7.640 0.253 25.614 1.00 95.94 95 GLU A CA 1
ATOM 714 C C . GLU A 1 95 ? -8.638 1.294 26.147 1.00 95.94 95 GLU A C 1
ATOM 716 O O . GLU A 1 95 ? -8.989 1.294 27.333 1.00 95.94 95 GLU A O 1
ATOM 721 N N . GLY A 1 96 ? -9.152 2.160 25.267 1.00 96.06 96 GLY A N 1
ATOM 722 C CA . GLY A 1 96 ? -10.167 3.152 25.614 1.00 96.06 96 GLY A CA 1
ATOM 723 C C . GLY A 1 96 ? -11.457 2.516 26.138 1.00 96.06 96 GLY A C 1
ATOM 724 O O . GLY A 1 96 ? -11.981 2.939 27.172 1.00 96.06 96 GLY A O 1
ATOM 725 N N . LEU A 1 97 ? -11.949 1.466 25.474 1.00 95.31 97 LEU A N 1
ATOM 726 C CA . LEU A 1 97 ? -13.144 0.732 25.900 1.00 95.31 97 LEU A CA 1
ATOM 727 C C . LEU A 1 97 ? -12.925 0.041 27.253 1.00 95.31 97 LEU A C 1
ATOM 729 O O . LEU A 1 97 ? -13.784 0.132 28.130 1.00 95.31 97 LEU A O 1
ATOM 733 N N . GLU A 1 98 ? -11.768 -0.586 27.469 1.00 94.75 98 GLU A N 1
ATOM 734 C CA . GLU A 1 98 ? -11.417 -1.214 28.750 1.00 94.75 98 GLU A CA 1
ATOM 735 C C . GLU A 1 98 ? -11.342 -0.197 29.899 1.00 94.75 98 GLU A C 1
ATOM 737 O O . GLU A 1 98 ? -11.809 -0.468 31.013 1.00 94.75 98 GLU A O 1
ATOM 742 N N . SER A 1 99 ? -10.801 0.993 29.631 1.00 95.88 99 SER A N 1
ATOM 743 C CA . SER A 1 99 ? -10.754 2.101 30.588 1.00 95.88 99 SER A CA 1
ATOM 744 C C . SER A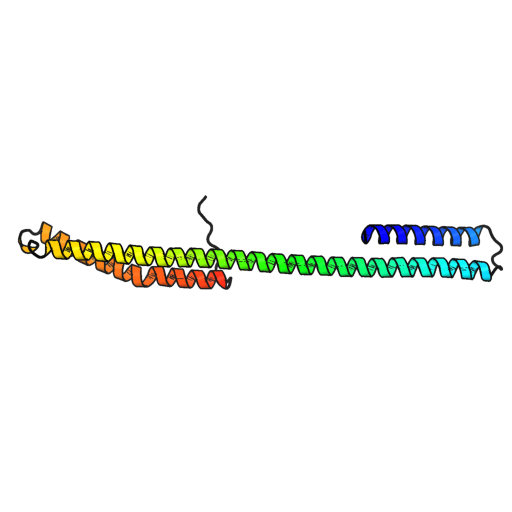 1 99 ? -12.158 2.581 30.970 1.00 95.88 99 SER A C 1
ATOM 746 O O . SER A 1 99 ? -12.489 2.672 32.158 1.00 95.88 99 SER A O 1
ATOM 748 N N . VAL A 1 100 ? -13.031 2.798 29.980 1.00 95.81 100 VAL A N 1
ATOM 749 C CA . VAL A 1 100 ? -14.428 3.200 30.213 1.00 95.81 100 VAL A CA 1
ATOM 750 C C . VAL A 1 100 ? -15.184 2.137 31.009 1.00 95.81 100 VAL A C 1
ATOM 752 O O . VAL A 1 100 ? -15.871 2.472 31.976 1.00 95.81 100 VAL A O 1
ATOM 755 N N . LEU A 1 101 ? -15.026 0.854 30.670 1.00 96.50 101 LEU A N 1
ATOM 756 C CA . LEU A 1 101 ? -15.655 -0.248 31.404 1.00 96.50 101 LEU A CA 1
ATOM 757 C C . LEU A 1 101 ? -15.231 -0.283 32.869 1.00 96.50 101 LEU A C 1
ATOM 759 O O . LEU A 1 101 ? -16.068 -0.489 33.750 1.00 96.50 101 LEU A O 1
ATOM 763 N N . ARG A 1 102 ? -13.947 -0.048 33.146 1.00 96.31 102 ARG A N 1
ATOM 764 C CA . ARG A 1 102 ? -13.436 0.041 34.516 1.00 96.31 102 ARG A CA 1
ATOM 765 C C . ARG A 1 102 ? -14.090 1.189 35.284 1.00 96.31 102 ARG A C 1
ATOM 767 O O . ARG A 1 102 ? -14.522 0.983 36.417 1.00 96.31 102 ARG A O 1
ATOM 774 N N . GLY A 1 103 ? -14.218 2.358 34.656 1.00 96.94 103 GLY A N 1
ATOM 775 C CA . GLY A 1 103 ? -14.897 3.516 35.240 1.00 96.94 103 GLY A CA 1
ATOM 776 C C . GLY A 1 103 ? -16.374 3.247 35.541 1.00 96.94 103 GLY A C 1
ATOM 777 O O . GLY A 1 103 ? -16.836 3.516 36.648 1.00 96.94 103 GLY A O 1
ATOM 778 N N . LEU A 1 104 ? -17.103 2.647 34.595 1.00 96.25 104 LEU A N 1
ATOM 779 C CA . LEU A 1 104 ? -18.515 2.297 34.778 1.00 96.25 104 LEU A CA 1
ATOM 780 C C . LEU A 1 104 ? -18.716 1.287 35.911 1.00 96.25 104 LEU A C 1
ATOM 782 O O . LEU A 1 104 ? -19.610 1.468 36.733 1.00 96.25 104 LEU A O 1
ATOM 786 N N . ARG A 1 105 ? -17.877 0.246 35.985 1.00 95.25 105 ARG A N 1
ATOM 787 C CA . ARG A 1 105 ? -17.943 -0.764 37.054 1.00 95.25 105 ARG A CA 1
ATOM 788 C C . ARG A 1 105 ? -17.663 -0.151 38.426 1.00 95.25 105 ARG A C 1
ATOM 790 O O . ARG A 1 105 ? -18.437 -0.382 39.347 1.00 95.25 105 ARG A O 1
ATOM 797 N N . SER A 1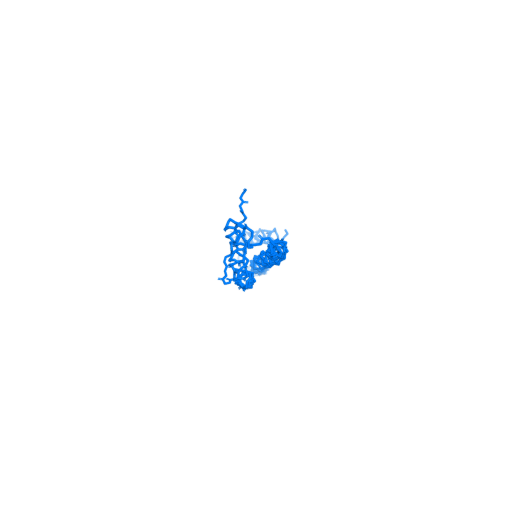 106 ? -16.640 0.696 38.538 1.00 96.88 106 SER A N 1
ATOM 798 C CA . SER A 1 106 ? -16.325 1.403 39.787 1.00 96.88 106 SER A CA 1
ATOM 799 C C . SER A 1 106 ? -17.459 2.337 40.237 1.00 96.88 106 SER A C 1
ATOM 801 O O . SER A 1 106 ? -17.788 2.407 41.424 1.00 96.88 106 SER A O 1
ATOM 803 N N . LEU A 1 107 ? -18.114 3.020 39.293 1.00 94.88 107 LEU A N 1
ATOM 804 C CA . LEU A 1 107 ? -19.272 3.855 39.604 1.00 94.88 107 LEU A CA 1
ATOM 805 C C . LEU A 1 107 ? -20.463 3.012 40.080 1.00 94.88 107 LEU A C 1
ATOM 807 O O . LEU A 1 107 ? -21.107 3.376 41.060 1.00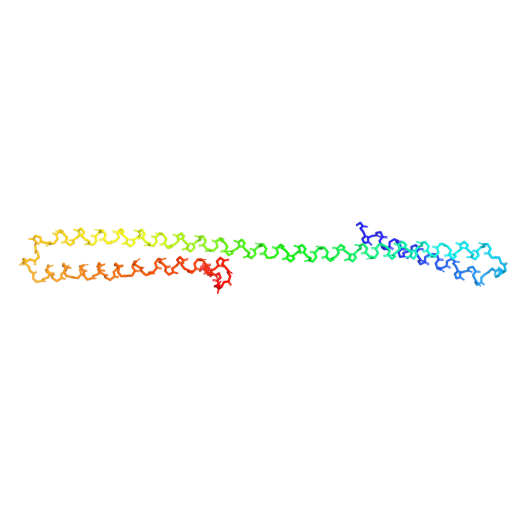 94.88 107 LEU A O 1
ATOM 811 N N . VAL A 1 108 ? -20.724 1.866 39.441 1.00 95.44 108 VAL A N 1
ATOM 812 C CA . VAL A 1 108 ? -21.744 0.909 39.900 1.00 95.44 108 VAL A CA 1
ATOM 813 C C . VAL A 1 108 ? -21.437 0.431 41.318 1.00 95.44 108 VAL A C 1
ATOM 815 O O . VAL A 1 108 ? -22.326 0.481 42.159 1.00 95.44 108 VAL A O 1
ATOM 818 N N . GLU A 1 109 ? -20.197 0.038 41.613 1.00 95.44 109 GLU A N 1
ATOM 819 C CA . GLU A 1 109 ? -19.770 -0.390 42.956 1.00 95.44 109 GLU A CA 1
ATOM 820 C C . GLU A 1 109 ? -20.008 0.693 44.018 1.00 95.44 109 GLU A C 1
ATOM 822 O O . GLU A 1 109 ? -20.421 0.386 45.133 1.00 95.44 109 GLU A O 1
ATOM 827 N N . THR A 1 110 ? -19.820 1.965 43.656 1.00 95.31 110 THR A N 1
ATOM 828 C CA . THR A 1 110 ? -20.088 3.110 44.542 1.00 95.31 110 THR A CA 1
ATOM 829 C C . THR A 1 110 ? -21.585 3.309 44.804 1.00 95.31 110 THR A C 1
ATOM 831 O O . THR A 1 110 ? -21.962 3.815 45.860 1.00 95.31 110 THR A O 1
ATOM 834 N N . LEU A 1 111 ? -22.451 2.910 43.865 1.00 93.88 111 LEU A N 1
ATOM 835 C CA . LEU A 1 111 ? -23.906 3.017 44.002 1.00 93.88 111 LEU A CA 1
ATOM 836 C C . LEU A 1 111 ? -24.527 1.854 44.777 1.00 93.88 111 LEU A C 1
ATOM 838 O O . LEU A 1 111 ? -25.576 2.055 45.379 1.00 93.88 111 LEU A O 1
ATOM 842 N N . VAL A 1 112 ? -23.900 0.672 44.799 1.00 94.12 112 VAL A N 1
ATOM 843 C CA . VAL A 1 112 ? -24.436 -0.523 45.484 1.00 94.12 112 VAL A CA 1
ATOM 844 C C . VAL A 1 112 ? -24.894 -0.236 46.926 1.00 94.12 112 VAL A C 1
ATOM 846 O O . VAL A 1 112 ? -26.003 -0.631 47.269 1.00 94.12 112 VAL A O 1
ATOM 849 N N . PRO A 1 113 ? -24.142 0.491 47.779 1.00 96.38 113 PRO A N 1
ATOM 850 C CA . PRO A 1 113 ? -24.574 0.753 49.155 1.00 96.38 113 PRO A CA 1
ATOM 851 C C . PRO A 1 113 ? -25.814 1.647 49.276 1.00 96.38 113 PRO A C 1
ATOM 853 O O . PRO A 1 113 ? -26.417 1.705 50.345 1.00 96.38 113 PRO A O 1
ATOM 856 N N . ILE A 1 114 ? -26.155 2.388 48.218 1.00 94.81 114 ILE A N 1
ATOM 857 C CA . ILE A 1 114 ? -27.231 3.383 48.215 1.00 94.81 114 ILE A CA 1
ATOM 858 C C . ILE A 1 114 ? -28.348 3.063 47.214 1.00 94.81 114 ILE A C 1
ATOM 860 O O . ILE A 1 114 ? -29.293 3.841 47.101 1.00 94.81 114 ILE A O 1
ATOM 864 N N . GLU A 1 115 ? -28.273 1.937 46.497 1.00 91.50 115 GLU A N 1
ATOM 865 C CA . GLU A 1 115 ? -29.205 1.635 45.405 1.00 91.50 115 GLU A CA 1
ATOM 866 C C . GLU A 1 115 ? -30.653 1.474 45.886 1.00 91.50 115 GLU A C 1
ATOM 868 O O . GLU A 1 115 ? -31.572 1.900 45.191 1.00 91.50 115 GLU A O 1
ATOM 873 N N . ASP A 1 116 ? -30.850 0.973 47.108 1.00 93.31 116 ASP A N 1
ATOM 874 C CA . ASP A 1 116 ? -32.172 0.775 47.715 1.00 93.31 116 ASP A CA 1
ATOM 875 C C . ASP A 1 116 ? -32.749 2.043 48.370 1.00 93.31 116 ASP A C 1
ATOM 877 O O . ASP A 1 116 ? -33.902 2.048 48.808 1.00 93.31 116 ASP A O 1
ATOM 881 N N . LEU A 1 117 ? -31.975 3.134 48.457 1.00 94.38 117 LEU A N 1
ATOM 882 C CA . LEU A 1 117 ? -32.428 4.369 49.109 1.00 94.38 117 LEU A CA 1
ATOM 883 C C . LEU A 1 117 ? -33.455 5.135 48.270 1.00 94.38 117 LEU A C 1
ATOM 885 O O . LEU A 1 117 ? -34.280 5.862 48.826 1.00 94.38 117 LEU A O 1
ATOM 889 N N . SER A 1 118 ? -33.406 5.004 46.941 1.00 95.50 118 SER A N 1
ATOM 890 C CA . SER A 1 118 ? -34.382 5.624 46.046 1.00 95.50 118 SER A CA 1
ATOM 891 C C . SER A 1 118 ? -34.466 4.908 44.700 1.00 95.50 118 SER A C 1
ATOM 893 O O . SER A 1 118 ? -33.490 4.335 44.208 1.00 95.50 118 SER A O 1
ATOM 895 N N . LEU A 1 119 ? -35.631 5.006 44.057 1.00 94.50 119 LEU A N 1
ATOM 896 C CA . LEU A 1 119 ? -35.855 4.455 42.722 1.00 94.50 119 LEU A CA 1
ATOM 897 C C . LEU A 1 119 ? -34.893 5.055 41.683 1.00 94.50 119 LEU A C 1
ATOM 899 O O . LEU A 1 119 ? -34.445 4.360 40.774 1.00 94.50 119 LEU A O 1
ATOM 903 N N . GLU A 1 120 ? -34.559 6.338 41.806 1.00 95.88 120 GLU A N 1
ATOM 904 C CA . GLU A 1 120 ? -33.616 7.034 40.927 1.00 95.88 120 GLU A CA 1
ATOM 905 C C . GLU A 1 120 ? -32.214 6.430 41.025 1.00 95.88 120 GLU A C 1
ATOM 907 O O . GLU A 1 120 ? -31.568 6.203 40.001 1.00 95.88 120 GLU A O 1
ATOM 912 N N . THR A 1 121 ? -31.767 6.117 42.242 1.00 92.69 121 THR A N 1
ATOM 913 C CA . THR A 1 121 ? -30.439 5.548 42.499 1.00 92.69 121 THR A CA 1
ATOM 914 C C . THR A 1 121 ? -30.344 4.121 41.953 1.00 92.69 121 THR A C 1
ATOM 916 O O . THR A 1 121 ? -29.396 3.791 41.234 1.00 92.69 121 THR A O 1
ATOM 919 N N . PHE A 1 122 ? -31.387 3.311 42.173 1.00 93.75 122 PHE A N 1
ATOM 920 C CA . PHE A 1 122 ? -31.546 1.994 41.551 1.00 93.75 122 PHE A CA 1
ATOM 921 C C . PHE A 1 122 ? -31.535 2.062 40.015 1.00 93.75 122 PHE A C 1
ATOM 923 O O . PHE A 1 122 ? -30.818 1.312 39.341 1.00 93.75 122 PHE A O 1
ATOM 930 N N . ASN A 1 123 ? -32.311 2.982 39.433 1.00 96.00 123 ASN A N 1
ATOM 931 C CA . ASN A 1 123 ? -32.389 3.161 37.984 1.00 96.00 123 ASN A CA 1
ATOM 932 C C . ASN A 1 123 ? -31.042 3.580 37.390 1.00 96.00 123 ASN A C 1
ATOM 934 O O . ASN A 1 123 ? -30.665 3.075 36.330 1.00 96.00 123 ASN A O 1
ATOM 938 N N . PHE A 1 124 ? -30.294 4.447 38.074 1.00 94.69 124 PHE A N 1
ATOM 939 C CA . PHE A 1 124 ? -28.970 4.866 37.632 1.00 94.69 124 PHE A CA 1
ATOM 940 C C . PHE A 1 124 ? -27.961 3.709 37.664 1.00 94.69 124 PHE A C 1
ATOM 942 O O . PHE A 1 124 ? -27.288 3.458 36.663 1.00 94.69 124 PHE A O 1
ATOM 949 N N . GLY A 1 125 ? -27.923 2.920 38.743 1.00 94.75 125 GLY A N 1
ATOM 950 C CA . GLY A 1 125 ? -27.079 1.722 38.816 1.00 94.75 125 GLY A CA 1
ATOM 951 C C . GLY A 1 125 ? -27.415 0.684 37.735 1.00 94.75 125 GLY A C 1
ATOM 952 O O . GLY A 1 125 ? -26.521 0.066 37.150 1.00 94.75 125 GLY A O 1
ATOM 953 N N . ASN A 1 126 ? -28.700 0.507 37.413 1.00 95.31 126 ASN A N 1
ATOM 954 C CA . ASN A 1 126 ? -29.134 -0.355 36.309 1.00 95.31 126 ASN A CA 1
ATOM 955 C C . ASN A 1 126 ? -28.746 0.189 34.933 1.00 95.31 126 ASN A C 1
ATOM 957 O O . ASN A 1 126 ? -28.342 -0.591 34.069 1.00 95.31 126 ASN A O 1
ATOM 961 N N . PHE A 1 127 ? -28.864 1.500 34.720 1.00 96.25 127 PHE A N 1
ATOM 962 C CA . PHE A 1 127 ? -28.423 2.148 33.489 1.00 96.25 127 PHE A CA 1
ATOM 963 C C . PHE A 1 127 ? -26.934 1.889 33.248 1.00 96.25 127 PHE A C 1
ATOM 965 O O . PHE A 1 127 ? -26.576 1.352 32.205 1.00 96.25 127 PHE A O 1
ATOM 972 N N . LEU A 1 128 ? -26.079 2.153 34.239 1.00 96.75 128 LEU A N 1
ATOM 973 C CA . LEU A 1 128 ? -24.634 1.939 34.115 1.00 96.75 128 LEU A CA 1
ATOM 974 C C . LEU A 1 128 ? -24.276 0.474 33.823 1.00 96.75 128 LEU A C 1
ATOM 976 O O . LEU A 1 128 ? -23.431 0.213 32.970 1.00 96.75 128 LEU A O 1
ATOM 980 N N . ARG A 1 129 ? -24.949 -0.489 34.473 1.00 95.94 129 ARG A N 1
ATOM 981 C CA . ARG A 1 129 ? -24.769 -1.927 34.196 1.00 95.94 129 ARG A CA 1
ATOM 982 C C . ARG A 1 129 ? -25.150 -2.303 32.763 1.00 95.94 129 ARG A C 1
ATOM 984 O O . ARG A 1 129 ? -24.450 -3.102 32.145 1.00 95.94 129 ARG A O 1
ATOM 991 N N . LYS A 1 130 ? -26.250 -1.755 32.232 1.00 96.94 130 LYS A N 1
ATOM 992 C CA . LYS A 1 130 ? -26.663 -1.982 30.836 1.00 96.94 130 LYS A CA 1
ATOM 993 C C . LYS A 1 130 ? -25.654 -1.381 29.862 1.00 96.94 130 LYS A C 1
ATOM 995 O O . LYS A 1 130 ? -25.185 -2.094 28.983 1.00 96.94 130 LYS A O 1
ATOM 1000 N N . THR A 1 131 ? -25.249 -0.135 30.088 1.00 96.38 131 THR A N 1
ATOM 1001 C CA . THR A 1 131 ? -24.242 0.551 29.270 1.00 96.38 131 THR A CA 1
ATOM 1002 C C . THR A 1 131 ? -22.913 -0.204 29.264 1.00 96.38 131 THR A C 1
ATOM 1004 O O . THR A 1 131 ? -22.333 -0.414 28.204 1.00 96.38 131 THR A O 1
ATOM 1007 N N . ALA A 1 132 ? -22.447 -0.687 30.421 1.00 96.50 132 ALA A N 1
ATOM 1008 C CA . ALA A 1 132 ? -21.229 -1.493 30.498 1.00 96.50 132 ALA A CA 1
ATOM 1009 C C . ALA A 1 132 ? -21.331 -2.778 29.656 1.00 96.50 132 ALA A C 1
ATOM 1011 O O . ALA A 1 132 ? -20.404 -3.098 28.922 1.00 96.50 132 ALA A O 1
ATOM 1012 N N . ARG A 1 133 ? -22.473 -3.479 29.684 1.00 95.81 133 ARG A N 1
ATOM 1013 C CA . ARG A 1 133 ? -22.690 -4.676 28.849 1.00 95.81 133 ARG A CA 1
ATOM 1014 C C . ARG A 1 133 ? -22.691 -4.369 27.351 1.00 95.81 133 ARG A C 1
ATOM 1016 O O . ARG A 1 133 ? -22.146 -5.144 26.572 1.00 95.81 133 ARG A O 1
ATOM 1023 N N . GLU A 1 134 ? -23.302 -3.261 26.937 1.00 95.50 134 GLU A N 1
ATOM 1024 C CA . GLU A 1 134 ? -23.301 -2.842 25.528 1.00 95.50 134 GLU A CA 1
ATOM 1025 C C . GLU A 1 134 ? -21.886 -2.501 25.046 1.00 95.50 134 GLU A C 1
ATOM 1027 O O . GLU A 1 134 ? -21.483 -2.915 23.958 1.00 95.50 134 GLU A O 1
ATOM 1032 N N . ILE A 1 135 ? -21.103 -1.818 25.885 1.00 94.81 135 ILE A N 1
ATOM 1033 C CA . ILE A 1 135 ? -19.699 -1.500 25.603 1.00 94.81 135 ILE A CA 1
ATOM 1034 C C . ILE A 1 135 ? -18.842 -2.770 25.558 1.00 94.81 135 ILE A C 1
ATOM 1036 O O . ILE A 1 135 ? -18.014 -2.894 24.662 1.00 94.81 135 ILE A O 1
ATOM 1040 N N . GLU A 1 136 ? -19.043 -3.731 26.465 1.00 94.81 136 GLU A N 1
ATOM 1041 C CA . GLU A 1 136 ? -18.361 -5.036 26.429 1.00 94.81 136 GLU A CA 1
ATOM 1042 C C . GLU A 1 136 ? -18.618 -5.770 25.111 1.00 94.81 136 GLU A C 1
ATOM 1044 O O . GLU A 1 136 ? -17.682 -6.265 24.482 1.00 94.81 136 GLU A O 1
ATOM 1049 N N . LEU A 1 137 ? -19.876 -5.800 24.660 1.00 93.62 137 LEU A N 1
ATOM 1050 C CA . LEU A 1 137 ? -20.243 -6.421 23.391 1.00 93.62 137 LEU A CA 1
ATOM 1051 C C . LEU A 1 137 ? -19.559 -5.716 22.212 1.00 93.62 137 LEU A C 1
ATOM 1053 O O . LEU A 1 137 ? -18.945 -6.371 21.369 1.00 93.62 137 LEU A O 1
ATOM 1057 N N . ALA A 1 138 ? -19.632 -4.384 22.167 1.00 90.00 138 ALA A N 1
ATOM 1058 C CA . ALA A 1 138 ? -18.991 -3.593 21.122 1.00 90.00 138 ALA A CA 1
ATOM 1059 C C . ALA A 1 138 ? -17.460 -3.756 21.135 1.00 90.00 138 ALA A C 1
ATOM 1061 O O . ALA A 1 138 ? -16.847 -3.855 20.073 1.00 90.00 138 ALA A O 1
ATOM 1062 N N . GLY A 1 139 ? -16.845 -3.842 22.316 1.00 91.94 139 GLY A N 1
ATOM 1063 C CA . GLY A 1 139 ? -15.407 -4.046 22.490 1.00 91.94 139 GLY A CA 1
ATOM 1064 C C . GLY A 1 139 ? -14.916 -5.432 22.090 1.00 91.94 139 GLY A C 1
ATOM 1065 O O . GLY A 1 139 ? -13.777 -5.558 21.654 1.00 91.94 139 GLY A O 1
ATOM 1066 N N . GLY A 1 140 ? -15.767 -6.459 22.141 1.00 90.12 140 GLY A N 1
ATOM 1067 C CA . GLY A 1 140 ? -15.434 -7.779 21.595 1.00 90.12 140 GLY A CA 1
ATOM 1068 C C . GLY A 1 140 ? -15.415 -7.828 20.060 1.00 90.12 140 GLY A C 1
ATOM 1069 O O . GLY A 1 140 ? -14.743 -8.676 19.470 1.00 90.12 140 GLY A O 1
ATOM 1070 N N . ILE A 1 141 ? -16.139 -6.919 19.399 1.00 94.50 141 ILE A N 1
ATOM 1071 C CA . ILE A 1 141 ? -16.397 -6.975 17.953 1.00 94.50 141 ILE A CA 1
ATOM 1072 C C . ILE A 1 141 ? -15.598 -5.912 17.193 1.00 94.50 141 ILE A C 1
ATOM 1074 O O . ILE A 1 141 ? -14.918 -6.218 16.219 1.00 94.50 141 ILE A O 1
ATOM 1078 N N . THR A 1 142 ? -15.666 -4.648 17.601 1.00 94.81 142 THR A N 1
ATOM 1079 C CA . THR A 1 142 ? -15.142 -3.544 16.785 1.00 94.81 142 THR A CA 1
ATOM 1080 C C . THR A 1 142 ? -13.617 -3.592 16.616 1.00 94.81 142 THR A C 1
ATOM 1082 O O . THR A 1 142 ? -13.162 -3.527 15.473 1.00 94.81 142 THR A O 1
ATOM 1085 N N . PRO A 1 143 ? -12.799 -3.777 17.673 1.00 95.94 143 PRO A N 1
ATOM 1086 C CA . PRO A 1 143 ? -11.348 -3.892 17.515 1.00 95.94 143 PRO A CA 1
ATOM 1087 C C . PRO A 1 143 ? -10.930 -5.092 16.656 1.00 95.94 143 PRO A C 1
ATOM 1089 O O . PRO A 1 143 ? -10.003 -4.990 15.856 1.00 95.94 143 PRO A O 1
ATOM 1092 N N . SER A 1 144 ? -11.621 -6.231 16.772 1.00 95.19 144 SER A N 1
ATOM 1093 C CA . SER A 1 144 ? -11.311 -7.421 15.970 1.00 95.19 144 SER A CA 1
ATOM 1094 C C . SER A 1 144 ? -11.650 -7.220 14.489 1.00 95.19 144 SER A C 1
ATOM 1096 O O . SER A 1 144 ? -10.851 -7.593 13.630 1.00 95.19 144 SER A O 1
ATOM 1098 N N . LEU A 1 145 ? -12.764 -6.548 14.179 1.00 95.81 145 LEU A N 1
ATOM 1099 C CA . LEU A 1 145 ? -13.094 -6.140 12.811 1.00 95.81 145 LEU A CA 1
ATOM 1100 C C . LEU A 1 145 ? -12.055 -5.177 12.224 1.00 95.81 145 LEU A C 1
ATOM 1102 O O . LEU A 1 145 ? -11.667 -5.346 11.069 1.00 95.81 145 LEU A O 1
ATOM 1106 N N . LEU A 1 146 ? -11.575 -4.203 13.004 1.00 96.06 146 LEU A N 1
ATOM 1107 C CA . LEU A 1 146 ? -10.535 -3.270 12.554 1.00 96.06 146 LEU A CA 1
ATOM 1108 C C . LEU A 1 146 ? -9.212 -3.987 12.262 1.00 96.06 146 LEU A C 1
ATOM 1110 O O . LEU A 1 146 ? -8.620 -3.755 11.213 1.00 96.06 146 LEU A O 1
ATOM 1114 N N . ARG A 1 147 ? -8.782 -4.921 13.118 1.00 97.06 147 ARG A N 1
ATOM 1115 C CA . ARG A 1 147 ? -7.589 -5.746 12.847 1.00 97.06 147 ARG A CA 1
ATOM 1116 C C . ARG A 1 147 ? -7.765 -6.614 11.596 1.00 97.06 147 ARG A C 1
ATOM 1118 O O . ARG A 1 147 ? -6.841 -6.746 10.799 1.00 97.06 147 ARG A O 1
ATOM 1125 N N . GLY A 1 148 ? -8.964 -7.157 11.378 1.00 96.50 148 GLY A N 1
ATOM 1126 C CA . GLY A 1 148 ? -9.303 -7.862 10.139 1.00 96.50 148 GLY A CA 1
ATOM 1127 C C . GLY A 1 148 ? -9.210 -6.964 8.901 1.00 96.50 148 GLY A C 1
ATOM 1128 O O . GLY A 1 148 ? -8.669 -7.382 7.876 1.00 96.50 148 GLY A O 1
ATOM 1129 N N . LEU A 1 149 ? -9.683 -5.718 9.008 1.00 96.00 149 LEU A N 1
ATOM 1130 C CA . LEU A 1 149 ? -9.573 -4.715 7.951 1.00 96.00 149 LEU A CA 1
ATOM 1131 C C . LEU A 1 149 ? -8.113 -4.346 7.667 1.00 96.00 149 LEU A C 1
ATOM 1133 O O . LEU A 1 149 ? -7.750 -4.277 6.497 1.00 96.00 149 LEU A O 1
ATOM 1137 N N . ALA A 1 150 ? -7.279 -4.166 8.695 1.00 96.88 150 ALA A N 1
ATOM 1138 C CA . ALA A 1 150 ? -5.848 -3.909 8.529 1.00 96.88 150 ALA A CA 1
ATOM 1139 C C . ALA A 1 150 ? -5.183 -5.001 7.679 1.00 96.88 150 ALA A C 1
ATOM 1141 O O . ALA A 1 150 ? -4.569 -4.699 6.659 1.00 96.88 150 ALA A O 1
ATOM 1142 N N . GLY A 1 151 ? -5.415 -6.276 8.014 1.00 96.50 151 GLY A N 1
ATOM 1143 C CA . GLY A 1 151 ? -4.883 -7.390 7.225 1.00 96.50 151 GLY A CA 1
ATOM 1144 C C . GLY A 1 151 ? -5.434 -7.444 5.792 1.00 96.50 151 GLY A C 1
ATOM 1145 O O . GLY A 1 151 ? -4.721 -7.825 4.867 1.00 96.50 151 GLY A O 1
ATOM 1146 N N . ALA A 1 152 ? -6.696 -7.062 5.572 1.00 96.25 152 ALA A N 1
ATOM 1147 C CA . ALA A 1 152 ? -7.261 -6.976 4.223 1.00 96.25 152 ALA A CA 1
ATOM 1148 C C . ALA A 1 152 ? -6.650 -5.824 3.402 1.00 96.25 152 ALA A C 1
ATOM 1150 O O . ALA A 1 152 ? -6.448 -5.976 2.197 1.00 96.25 152 ALA A O 1
ATOM 1151 N N . VAL A 1 153 ? -6.334 -4.688 4.034 1.00 96.56 153 VAL A N 1
ATOM 1152 C CA . VAL A 1 153 ? -5.634 -3.562 3.392 1.00 96.56 153 VAL A CA 1
ATOM 1153 C C . VAL A 1 153 ? -4.213 -3.967 3.023 1.00 96.56 153 VAL A C 1
ATOM 1155 O O . VAL A 1 153 ? -3.835 -3.800 1.869 1.00 96.56 153 VAL A O 1
ATOM 1158 N N . GLU A 1 154 ? -3.473 -4.586 3.942 1.00 95.38 154 GLU A N 1
ATOM 1159 C CA . GLU A 1 154 ? -2.115 -5.091 3.705 1.00 95.38 154 GLU A CA 1
ATOM 1160 C C . GLU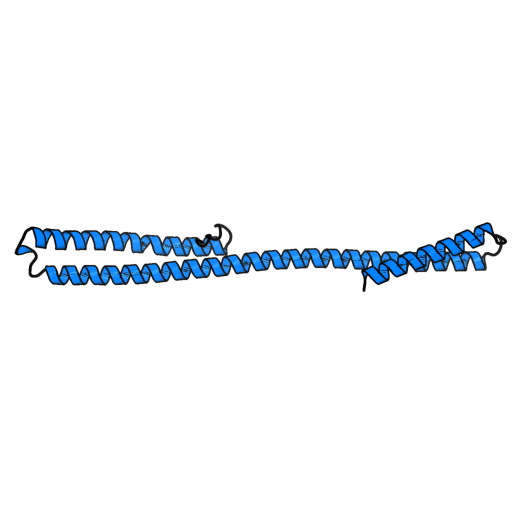 A 1 154 ? -2.069 -6.043 2.493 1.00 95.38 154 GLU A C 1
ATOM 1162 O O . GLU A 1 154 ? -1.259 -5.880 1.579 1.00 95.38 154 GLU A O 1
ATOM 1167 N N . ARG A 1 155 ? -3.026 -6.981 2.402 1.00 94.88 155 ARG A N 1
ATOM 1168 C CA . ARG A 1 155 ? -3.149 -7.908 1.260 1.00 94.88 155 ARG A CA 1
ATOM 1169 C C . ARG A 1 155 ? -3.669 -7.261 -0.029 1.00 94.88 155 ARG A C 1
ATOM 1171 O O . ARG A 1 155 ? -3.573 -7.873 -1.090 1.00 94.88 155 ARG A O 1
ATOM 1178 N N . GLY A 1 156 ? -4.180 -6.029 0.016 1.00 92.56 156 GLY A N 1
ATOM 1179 C CA . GLY A 1 156 ? -4.802 -5.347 -1.132 1.00 92.56 156 GLY A CA 1
ATOM 1180 C C . GLY A 1 156 ? -6.215 -5.824 -1.471 1.00 92.56 156 GLY A C 1
ATOM 1181 O O . GLY A 1 156 ? -6.714 -5.553 -2.559 1.00 92.56 156 GLY A O 1
ATOM 1182 N N . GLU A 1 157 ? -6.867 -6.532 -0.552 1.00 94.25 157 GLU A N 1
ATOM 1183 C CA . GLU A 1 157 ? -8.260 -6.979 -0.673 1.00 94.25 157 GLU A CA 1
ATOM 1184 C C . GLU A 1 157 ? -9.249 -5.858 -0.311 1.00 94.25 157 GLU A C 1
ATOM 1186 O O . GLU A 1 157 ? -10.404 -5.869 -0.741 1.00 94.25 157 GLU A O 1
ATOM 1191 N N . ALA A 1 158 ? -8.795 -4.875 0.473 1.00 93.25 158 ALA A N 1
ATOM 1192 C CA . ALA A 1 158 ? -9.554 -3.697 0.874 1.00 93.25 158 ALA A CA 1
ATOM 1193 C C . ALA A 1 158 ? -8.869 -2.399 0.419 1.00 93.25 158 ALA A C 1
ATOM 1195 O O . ALA A 1 158 ? -7.658 -2.339 0.217 1.00 93.25 158 ALA A O 1
ATOM 1196 N N . LYS A 1 159 ? -9.663 -1.333 0.266 1.00 90.62 159 LYS A N 1
ATOM 1197 C CA . LYS A 1 159 ? -9.150 -0.002 -0.088 1.00 90.62 159 LYS A CA 1
ATOM 1198 C C . LYS A 1 159 ? -8.446 0.640 1.104 1.00 90.62 159 LYS A C 1
ATOM 1200 O O . LYS A 1 159 ? -8.958 0.568 2.218 1.00 90.62 159 LYS A O 1
ATOM 1205 N N . ILE A 1 160 ? -7.362 1.366 0.831 1.00 90.12 160 ILE A N 1
ATOM 1206 C CA . ILE A 1 160 ? -6.717 2.250 1.807 1.00 90.12 160 ILE A CA 1
ATOM 1207 C C . ILE A 1 160 ? -7.737 3.313 2.266 1.00 90.12 160 ILE A C 1
ATOM 1209 O O . ILE A 1 160 ? -8.296 4.027 1.419 1.00 90.12 160 ILE A O 1
ATOM 1213 N N . PRO A 1 161 ? -8.028 3.421 3.576 1.00 83.69 161 PRO A N 1
ATOM 1214 C CA . PRO A 1 161 ? -8.918 4.450 4.098 1.00 83.69 161 PRO A CA 1
ATOM 1215 C C . PRO A 1 161 ? -8.374 5.850 3.810 1.00 83.69 161 PRO A C 1
ATOM 1217 O O . PRO A 1 161 ? -7.198 6.136 4.019 1.00 83.69 161 PRO A O 1
ATOM 1220 N N . ARG A 1 162 ? -9.239 6.756 3.345 1.00 78.69 162 ARG A N 1
ATOM 1221 C CA . ARG A 1 162 ? -8.856 8.159 3.149 1.00 78.69 162 ARG A CA 1
ATOM 1222 C C . ARG A 1 162 ? -8.861 8.875 4.491 1.00 78.69 162 ARG A C 1
ATOM 1224 O O . ARG A 1 162 ? -9.868 8.824 5.198 1.00 78.69 162 ARG A O 1
ATOM 1231 N N . ARG A 1 163 ? -7.781 9.590 4.810 1.00 68.44 163 ARG A N 1
ATOM 1232 C CA . ARG A 1 163 ? -7.788 10.503 5.954 1.00 68.44 163 ARG A CA 1
ATOM 1233 C C . ARG A 1 163 ? -8.775 11.652 5.689 1.00 68.44 163 ARG A C 1
ATOM 1235 O O . ARG A 1 163 ? -8.830 12.142 4.557 1.00 68.44 163 ARG A O 1
ATOM 1242 N N . PRO A 1 164 ? -9.575 12.064 6.688 1.00 59.81 164 PRO A N 1
ATOM 1243 C CA . PRO A 1 164 ? -10.347 13.295 6.590 1.00 59.81 164 PRO A CA 1
ATOM 1244 C C . PRO A 1 164 ? -9.392 14.488 6.419 1.00 59.81 164 PRO A C 1
ATOM 1246 O O . PRO A 1 164 ? -8.301 14.487 6.991 1.00 59.81 164 PRO A O 1
ATOM 1249 N N . ALA A 1 165 ? -9.792 15.435 5.566 1.00 46.97 165 ALA A N 1
ATOM 1250 C CA . ALA A 1 165 ? -9.022 16.631 5.216 1.00 46.97 165 ALA A CA 1
ATOM 1251 C C . ALA A 1 165 ? -8.939 17.642 6.366 1.00 46.97 165 ALA A C 1
ATOM 1253 O O . ALA A 1 165 ? -9.902 17.698 7.167 1.00 46.97 165 ALA A O 1
#

Organism: NCBI:txid1325118

Secondary structure (DSSP, 8-state):
-HHHHHHHHHHHHHHHHHHHHHHHHHS-TT-HHHHHHHHHHHHHHHHHHHHHHHHHHHHHHHHHHHHHHHHHHHHHHHHHHHHHHHHHHHHHHHHHHHHHHHHHHHHHHHHGGGGGG-HHHHHHHHHHHHHHHHHHHHHHHHHHHHHHHHHHHHHTSSPPPPPP-

Foldseek 3Di:
DLVVQLVVLVVQLVVLVVVQVCCVVPHDPPPVVVNVVSVVSNVVSVVSNVVSVVVVVVVVVVVVVVVVVVVVVVLLVLLLVLLVVLLVVLVVLLVVLVVVLVVLVVVLVVLVVPLVVDVVSVVVSVVSVVVSVVSVVCSVPVSVVSNVQSVCSNVVVDDRDDDDD

Radius of gyration: 39.65 Å; chains: 1; bounding box: 75×24×112 Å